Protein AF-A0A816GU06-F1 (afdb_monomer_lite)

Structure (mmCIF, N/CA/C/O backbone):
data_AF-A0A816GU06-F1
#
_entry.id   AF-A0A816GU06-F1
#
loop_
_atom_site.group_PDB
_atom_site.id
_atom_site.type_symbol
_atom_site.label_atom_id
_atom_site.label_alt_id
_atom_site.label_comp_id
_atom_site.label_asym_id
_atom_site.label_entity_id
_atom_site.label_seq_id
_atom_site.pdbx_PDB_ins_code
_atom_site.Cartn_x
_atom_site.Cartn_y
_atom_site.Cartn_z
_atom_site.occupancy
_atom_site.B_iso_or_equiv
_atom_site.auth_seq_id
_atom_site.auth_comp_id
_atom_site.auth_asym_id
_atom_site.auth_atom_id
_atom_site.pdbx_PDB_model_num
ATOM 1 N N . ARG A 1 1 ? -23.808 -7.761 5.262 1.00 77.00 1 ARG A N 1
ATOM 2 C CA . ARG A 1 1 ? -22.573 -6.938 5.218 1.00 77.00 1 ARG A CA 1
ATOM 3 C C . ARG A 1 1 ? -21.695 -7.558 4.146 1.00 77.00 1 ARG A C 1
ATOM 5 O O . ARG A 1 1 ? -21.495 -8.761 4.218 1.00 77.00 1 ARG A O 1
ATOM 12 N N . GLU A 1 2 ? -21.247 -6.780 3.167 1.00 93.69 2 GLU A N 1
ATOM 13 C CA . GLU A 1 2 ? -20.497 -7.280 2.006 1.00 93.69 2 GLU A CA 1
ATOM 14 C C . GLU A 1 2 ? -19.121 -6.622 1.933 1.00 93.69 2 GLU A C 1
ATOM 16 O O . GLU A 1 2 ? -18.976 -5.442 2.268 1.00 93.69 2 GLU A O 1
ATOM 21 N N . ASN A 1 3 ? -18.122 -7.381 1.485 1.00 94.69 3 ASN A N 1
ATOM 22 C CA . ASN A 1 3 ? -16.774 -6.864 1.266 1.00 94.69 3 ASN A CA 1
ATOM 23 C C . ASN A 1 3 ? -16.772 -5.866 0.104 1.00 94.69 3 ASN A C 1
ATOM 25 O O . ASN A 1 3 ? -17.493 -6.048 -0.873 1.00 94.69 3 ASN A O 1
ATOM 29 N N . GLN A 1 4 ? -15.950 -4.823 0.212 1.00 95.69 4 GLN A N 1
ATOM 30 C CA . GLN A 1 4 ? -15.866 -3.750 -0.778 1.00 95.69 4 GLN A CA 1
ATOM 31 C C . GLN A 1 4 ? -14.495 -3.745 -1.454 1.00 95.69 4 GLN A C 1
ATOM 33 O O . GLN A 1 4 ? -13.488 -4.103 -0.840 1.00 95.69 4 GLN A O 1
ATOM 38 N N . SER A 1 5 ? -14.450 -3.299 -2.708 1.00 95.31 5 SER A N 1
ATOM 39 C CA . SER A 1 5 ? -13.211 -3.149 -3.471 1.00 95.31 5 SER A CA 1
ATOM 40 C C . SER A 1 5 ? -13.121 -1.765 -4.096 1.00 95.31 5 SER A C 1
ATOM 42 O O . SER A 1 5 ? -14.100 -1.266 -4.647 1.00 95.31 5 SER A O 1
ATOM 44 N N . MET A 1 6 ? -11.927 -1.180 -4.075 1.00 95.88 6 MET A N 1
ATOM 45 C CA . MET A 1 6 ? -11.610 0.048 -4.794 1.00 95.88 6 MET A CA 1
ATOM 46 C C . MET A 1 6 ? -10.568 -0.266 -5.864 1.00 95.88 6 MET A C 1
ATOM 48 O O . MET A 1 6 ? -9.485 -0.756 -5.548 1.00 95.88 6 MET A O 1
ATOM 52 N N . LEU A 1 7 ? -10.893 0.025 -7.124 1.00 95.69 7 LEU A N 1
ATOM 53 C CA . LEU A 1 7 ? -9.978 -0.140 -8.248 1.00 95.69 7 LEU A CA 1
ATOM 54 C C . LEU A 1 7 ? -9.458 1.228 -8.695 1.00 95.69 7 LEU A C 1
ATOM 56 O O . LEU A 1 7 ? -10.237 2.103 -9.064 1.00 95.69 7 LEU A O 1
ATOM 60 N N . ILE A 1 8 ? -8.136 1.397 -8.689 1.00 94.19 8 ILE A N 1
ATOM 61 C CA . ILE A 1 8 ? -7.474 2.626 -9.133 1.00 94.19 8 ILE A CA 1
ATOM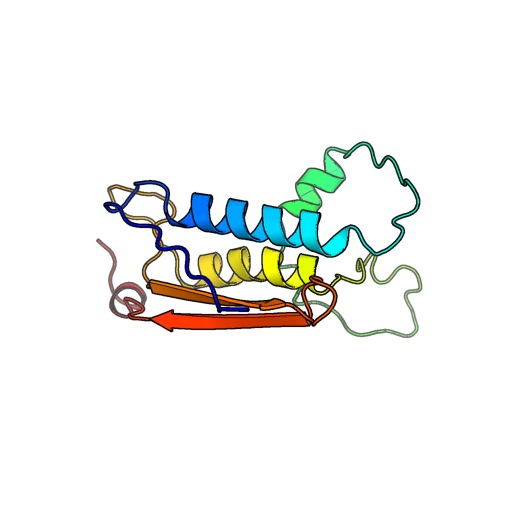 62 C C . ILE A 1 8 ? -6.806 2.349 -10.482 1.00 94.19 8 ILE A C 1
ATOM 64 O O . ILE A 1 8 ? -5.786 1.661 -10.558 1.00 94.19 8 ILE A O 1
ATOM 68 N N . THR A 1 9 ? -7.397 2.873 -11.555 1.00 93.94 9 THR A N 1
ATOM 69 C CA . THR A 1 9 ? -6.930 2.691 -12.937 1.00 93.94 9 THR A CA 1
ATOM 70 C C . THR A 1 9 ? -6.243 3.949 -13.472 1.00 93.94 9 THR A C 1
ATOM 72 O O . THR A 1 9 ? -6.213 4.994 -12.824 1.00 93.94 9 THR A O 1
ATOM 75 N N . GLY A 1 10 ? -5.627 3.832 -14.649 1.00 92.88 10 GLY A N 1
ATOM 76 C CA . GLY A 1 10 ? -4.985 4.942 -15.351 1.00 92.88 10 GLY A CA 1
ATOM 77 C C . GLY A 1 10 ? -3.644 4.552 -15.960 1.00 92.88 10 GLY A C 1
ATOM 78 O O . GLY A 1 10 ? -3.052 3.527 -15.607 1.00 92.88 10 GLY A O 1
ATOM 79 N N . GLU A 1 11 ? -3.135 5.391 -16.855 1.00 90.50 11 GLU A N 1
ATOM 80 C CA . GLU A 1 11 ? -1.838 5.188 -17.504 1.00 90.50 11 GLU A CA 1
ATOM 81 C C . GLU A 1 11 ? -0.655 5.339 -16.529 1.00 90.50 11 GLU A C 1
ATOM 83 O O . GLU A 1 11 ? -0.804 5.703 -15.352 1.00 90.50 11 GLU A O 1
ATOM 88 N N . SER A 1 12 ? 0.553 5.003 -16.989 1.00 86.25 12 SER A N 1
ATOM 89 C CA . SER A 1 12 ? 1.767 5.247 -16.204 1.00 86.25 12 SER A CA 1
ATOM 90 C C . SER A 1 12 ? 1.915 6.743 -15.917 1.00 86.25 12 SER A C 1
ATOM 92 O O . SER A 1 12 ? 1.836 7.555 -16.830 1.00 86.25 12 SER A O 1
ATOM 94 N N . GLY A 1 13 ? 2.112 7.101 -14.647 1.00 86.50 13 GLY A N 1
ATOM 95 C CA . GLY A 1 13 ? 2.189 8.499 -14.207 1.00 86.50 13 GLY A CA 1
ATOM 96 C C . GLY A 1 13 ? 0.859 9.124 -13.768 1.00 86.50 13 GLY A C 1
ATOM 97 O O . GLY A 1 13 ? 0.886 10.171 -13.139 1.00 86.50 13 GLY A O 1
ATOM 98 N N . ALA A 1 14 ? -0.291 8.463 -13.962 1.00 89.56 14 ALA A N 1
ATOM 99 C CA . ALA A 1 14 ? -1.612 8.999 -13.587 1.00 89.56 14 ALA A CA 1
ATOM 100 C C . ALA A 1 14 ? -1.881 9.131 -12.064 1.00 89.56 14 ALA A C 1
ATOM 102 O O . ALA A 1 14 ? -3.005 9.398 -11.657 1.00 89.56 14 ALA A O 1
ATOM 103 N N . GLY A 1 15 ? -0.884 8.903 -11.199 1.00 90.94 15 GLY A N 1
ATOM 104 C CA . GLY A 1 15 ? -1.026 9.079 -9.745 1.00 90.94 15 GLY A CA 1
ATOM 105 C C . GLY A 1 15 ? -1.644 7.903 -8.979 1.00 90.94 15 GLY A C 1
ATOM 106 O O . GLY A 1 15 ? -1.995 8.056 -7.812 1.00 90.94 15 GLY A O 1
ATOM 107 N N . LYS A 1 16 ? -1.743 6.712 -9.590 1.00 93.31 16 LYS A N 1
ATOM 108 C CA . LYS A 1 16 ? -2.354 5.522 -8.964 1.00 93.31 16 LYS A CA 1
ATOM 109 C C . LYS A 1 16 ? -1.787 5.215 -7.571 1.00 93.31 16 LYS A C 1
ATOM 111 O O . LYS A 1 16 ? -2.543 5.073 -6.618 1.00 93.31 16 LYS A O 1
ATOM 116 N N . THR A 1 17 ? -0.459 5.170 -7.451 1.00 90.38 17 THR A N 1
ATOM 117 C CA . THR A 1 17 ? 0.248 4.864 -6.196 1.00 90.38 17 THR A CA 1
ATOM 118 C C . THR A 1 17 ? -0.050 5.889 -5.099 1.00 90.38 17 THR A C 1
ATOM 120 O O . THR A 1 17 ? -0.314 5.511 -3.960 1.00 90.38 17 THR A O 1
ATOM 123 N N . GLU A 1 18 ? -0.076 7.179 -5.439 1.00 90.44 18 GLU A N 1
ATOM 124 C CA . GLU A 1 18 ? -0.358 8.255 -4.481 1.00 90.44 18 GLU A CA 1
ATOM 125 C C . GLU A 1 18 ? -1.808 8.229 -3.996 1.00 90.44 18 GLU A C 1
ATOM 127 O O . GLU A 1 18 ? -2.072 8.396 -2.804 1.00 90.44 18 GLU A O 1
ATOM 132 N N . ASN A 1 19 ? -2.755 7.934 -4.887 1.00 93.44 19 ASN A N 1
ATOM 133 C CA . ASN A 1 19 ? -4.150 7.758 -4.492 1.00 93.44 19 ASN A CA 1
ATOM 134 C C . ASN A 1 19 ? -4.310 6.566 -3.542 1.00 93.44 19 ASN A C 1
ATOM 136 O O . ASN A 1 19 ? -4.969 6.699 -2.512 1.00 93.44 19 ASN A O 1
ATOM 140 N N . THR A 1 20 ? -3.638 5.442 -3.812 1.00 93.50 20 THR A N 1
ATOM 141 C CA . THR A 1 20 ? -3.639 4.289 -2.902 1.00 93.50 20 THR A CA 1
ATOM 142 C C . THR A 1 20 ? -3.101 4.658 -1.515 1.00 93.50 20 THR A C 1
ATOM 144 O O . THR A 1 20 ? -3.711 4.292 -0.512 1.00 93.50 20 THR A O 1
ATOM 147 N N . LYS A 1 21 ? -2.003 5.426 -1.425 1.00 91.50 21 LYS A N 1
ATOM 148 C CA . LYS A 1 21 ? -1.456 5.895 -0.136 1.00 91.50 21 LYS A CA 1
ATOM 149 C C . LYS A 1 21 ? -2.473 6.715 0.650 1.00 91.50 21 LYS A C 1
ATOM 151 O O . LYS A 1 21 ? -2.681 6.447 1.831 1.00 91.50 21 LYS A O 1
ATOM 156 N N . LYS A 1 22 ? -3.125 7.680 -0.005 1.00 92.88 22 LYS A N 1
ATOM 157 C CA . LYS A 1 22 ? -4.130 8.548 0.628 1.00 92.88 22 LYS A CA 1
ATOM 158 C C . LYS A 1 22 ? -5.331 7.759 1.140 1.00 92.88 22 LYS A C 1
ATOM 160 O O . LYS A 1 22 ? -5.812 8.029 2.235 1.00 92.88 22 LYS A O 1
ATOM 165 N N . VAL A 1 23 ? -5.780 6.756 0.388 1.00 93.62 23 VAL A N 1
ATOM 166 C CA . VAL A 1 23 ? -6.880 5.872 0.800 1.00 93.62 23 VAL A CA 1
ATOM 167 C C . VAL A 1 23 ? -6.507 5.078 2.053 1.00 93.62 23 VAL A C 1
ATOM 169 O O . VAL A 1 23 ? -7.286 5.029 3.003 1.00 93.62 23 VAL A O 1
ATOM 172 N N . ILE A 1 24 ? -5.302 4.504 2.104 1.00 91.50 24 ILE A N 1
ATOM 173 C CA . ILE A 1 24 ? -4.831 3.774 3.292 1.00 91.50 24 ILE A CA 1
ATOM 174 C C . ILE A 1 24 ? -4.708 4.713 4.494 1.00 91.50 24 ILE A C 1
ATOM 176 O O . ILE A 1 24 ? -5.163 4.364 5.578 1.00 91.50 24 ILE A O 1
ATOM 180 N N . GLN A 1 25 ? -4.137 5.907 4.309 1.00 90.00 25 GLN A N 1
ATOM 181 C CA . GLN A 1 25 ? -4.031 6.916 5.367 1.00 90.00 25 GLN A CA 1
ATOM 182 C C . GLN A 1 25 ? -5.408 7.321 5.904 1.00 90.00 25 GLN A C 1
ATOM 184 O O . GLN A 1 25 ? -5.583 7.451 7.114 1.00 90.00 25 GLN A O 1
ATOM 189 N N . TYR A 1 26 ? -6.397 7.475 5.021 1.00 92.12 26 TYR A N 1
ATOM 190 C CA . TYR A 1 26 ? -7.770 7.772 5.412 1.00 92.12 26 TYR A CA 1
ATOM 191 C C . TYR A 1 26 ? -8.362 6.657 6.282 1.00 92.12 26 TYR A C 1
ATOM 193 O O . TYR A 1 26 ? -8.862 6.934 7.372 1.00 92.12 26 TYR A O 1
ATOM 201 N N . PHE A 1 27 ? -8.249 5.394 5.857 1.00 91.31 27 PHE A N 1
ATOM 202 C CA . PHE A 1 27 ? -8.736 4.265 6.654 1.00 91.31 27 PHE A CA 1
ATOM 203 C C . PHE A 1 27 ? -7.993 4.123 7.982 1.00 91.31 27 PHE A C 1
ATOM 205 O O . PHE A 1 27 ? -8.638 3.918 9.006 1.00 91.31 27 PHE A O 1
ATOM 212 N N . ALA A 1 28 ? -6.669 4.290 7.986 1.00 87.62 2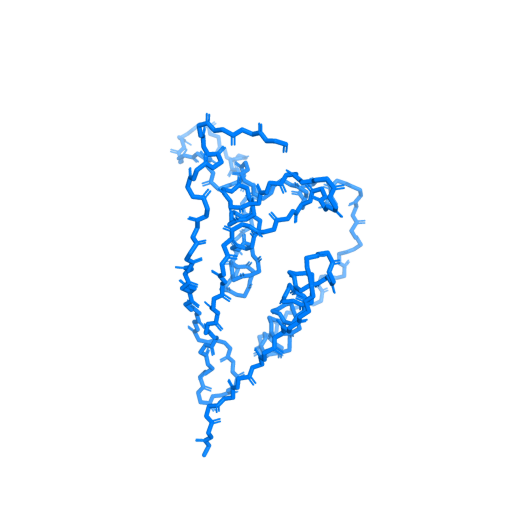8 ALA A N 1
ATOM 213 C CA . ALA A 1 28 ? -5.853 4.292 9.195 1.00 87.62 28 ALA A CA 1
ATOM 214 C C . ALA A 1 28 ? -6.337 5.343 10.205 1.00 87.62 28 ALA A C 1
ATOM 216 O O . ALA A 1 28 ? -6.448 5.051 11.390 1.00 87.62 28 ALA A O 1
ATOM 217 N N . LEU A 1 29 ? -6.675 6.552 9.749 1.00 86.06 29 LEU A N 1
ATOM 218 C CA . LEU A 1 29 ? -7.106 7.639 10.626 1.00 86.06 29 LEU A CA 1
ATOM 219 C C . LEU A 1 29 ? -8.542 7.447 11.134 1.00 86.06 29 LEU A C 1
ATOM 221 O O . LEU A 1 29 ? -8.793 7.565 12.333 1.00 86.06 29 LEU A O 1
ATOM 225 N N . VAL A 1 30 ? -9.477 7.122 10.239 1.00 87.31 30 VAL A N 1
ATOM 226 C CA . VAL A 1 30 ? -10.904 6.991 10.577 1.00 87.31 30 VAL A CA 1
ATOM 227 C C . VAL A 1 30 ? -11.169 5.744 11.416 1.00 87.31 30 VAL A C 1
ATOM 229 O O . VAL A 1 30 ? -11.909 5.805 12.395 1.00 87.31 30 VAL A O 1
ATOM 232 N N . ALA A 1 31 ? -10.539 4.617 11.086 1.00 84.19 31 ALA A N 1
ATOM 233 C CA . ALA A 1 31 ? -10.747 3.370 11.816 1.00 84.19 31 ALA A CA 1
ATOM 234 C C . ALA A 1 31 ? -9.970 3.310 13.146 1.00 84.19 31 ALA A C 1
ATOM 236 O O . ALA A 1 31 ? -10.339 2.530 14.026 1.00 84.19 31 ALA A O 1
ATOM 237 N N . ALA A 1 32 ? -8.947 4.157 13.335 1.00 73.75 32 ALA A N 1
ATOM 238 C CA . ALA A 1 32 ? -8.245 4.309 14.614 1.00 73.75 32 ALA A CA 1
ATOM 239 C C . ALA A 1 32 ? -9.010 5.168 15.641 1.00 73.75 32 ALA A C 1
ATOM 241 O O . ALA A 1 32 ? -8.713 5.098 16.836 1.00 73.75 32 ALA A O 1
ATOM 242 N N . ALA A 1 33 ? -10.012 5.952 15.221 1.00 59.28 33 ALA A N 1
ATOM 243 C CA . ALA A 1 33 ? -10.695 6.961 16.045 1.00 59.28 33 ALA A CA 1
ATOM 244 C C . ALA A 1 33 ? -11.471 6.417 17.268 1.00 59.28 33 ALA A C 1
ATOM 246 O O . ALA A 1 33 ? -11.993 7.186 18.068 1.00 59.28 33 ALA A O 1
ATOM 247 N N . GLY A 1 34 ? -11.533 5.095 17.460 1.00 54.56 34 GLY A N 1
ATOM 248 C CA . GLY A 1 34 ? -12.102 4.478 18.662 1.00 54.56 34 GLY A CA 1
ATOM 249 C C . GLY A 1 34 ? -11.088 4.154 19.767 1.00 54.56 34 GLY A C 1
ATOM 250 O O . GLY A 1 34 ? -11.461 3.484 20.731 1.00 54.56 34 GLY A O 1
ATOM 251 N N . ALA A 1 35 ? -9.812 4.513 19.621 1.00 51.81 35 ALA A N 1
ATOM 252 C CA . ALA A 1 35 ? -8.855 4.554 20.724 1.00 51.81 35 ALA A CA 1
ATOM 253 C C . ALA A 1 35 ? -8.741 6.015 21.169 1.00 51.81 35 ALA A C 1
ATOM 255 O O . ALA A 1 35 ? -8.408 6.869 20.351 1.00 51.81 35 ALA A O 1
ATOM 256 N N . LYS A 1 36 ? -9.038 6.318 22.439 1.00 39.47 36 LYS A N 1
ATOM 257 C CA . LYS A 1 36 ? -8.764 7.639 23.019 1.00 39.47 36 LYS A CA 1
ATOM 258 C C . LYS A 1 36 ? -7.276 7.949 22.813 1.00 39.47 36 LYS A C 1
ATOM 260 O O . LYS A 1 36 ? -6.441 7.441 23.554 1.00 39.47 36 LYS A O 1
ATOM 265 N N . LYS A 1 37 ? -6.933 8.738 21.795 1.00 45.06 37 LYS A N 1
ATOM 266 C CA . LYS A 1 37 ? -5.661 9.454 21.763 1.00 45.06 37 LYS A CA 1
ATOM 267 C C . LYS A 1 37 ? -5.875 10.653 22.668 1.00 45.06 37 LYS A C 1
ATOM 269 O O . LYS A 1 37 ? -6.645 11.539 22.319 1.00 45.06 37 LYS A O 1
ATOM 274 N N . GLU A 1 38 ? -5.263 10.635 23.847 1.00 36.41 38 GLU A N 1
ATOM 275 C CA . GLU A 1 38 ? -5.071 11.877 24.586 1.00 36.41 38 GLU A CA 1
ATOM 276 C C . GLU A 1 38 ? -4.384 12.881 23.656 1.00 36.41 38 GLU A C 1
ATOM 278 O O . GLU A 1 38 ? -3.433 12.542 22.941 1.00 36.41 38 GLU A O 1
ATOM 283 N N . ASP A 1 39 ? -4.936 14.091 23.623 1.00 41.38 39 ASP A N 1
ATOM 284 C CA . ASP A 1 39 ? -4.516 15.206 22.789 1.00 41.38 39 ASP A CA 1
ATOM 285 C C . ASP A 1 39 ? -3.080 15.642 23.113 1.00 41.38 39 ASP A C 1
ATOM 287 O O . ASP A 1 39 ? -2.834 16.624 23.809 1.00 41.38 39 ASP A O 1
ATOM 291 N N . ALA A 1 40 ? -2.091 14.958 22.544 1.00 39.03 40 ALA A N 1
ATOM 292 C CA . ALA A 1 40 ? -0.783 15.551 22.330 1.00 39.03 40 ALA A CA 1
ATOM 293 C C . ALA A 1 40 ? -0.847 16.337 21.018 1.00 39.03 40 ALA A C 1
ATOM 295 O O . ALA A 1 40 ? -0.571 15.814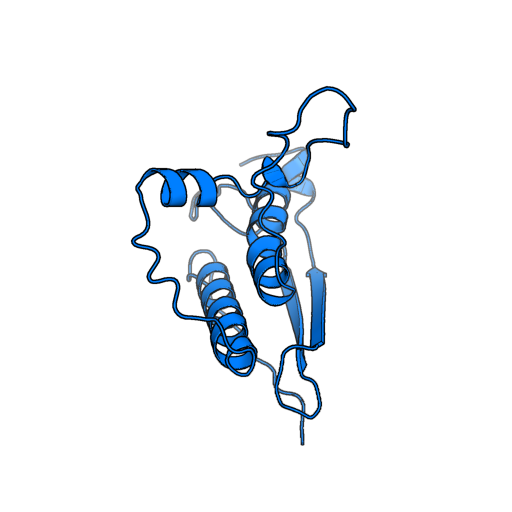 19.936 1.00 39.03 40 ALA A O 1
ATOM 296 N N . LYS A 1 41 ? -1.228 17.613 21.125 1.00 39.12 41 LYS A N 1
ATOM 297 C CA . LYS A 1 41 ? -1.063 18.639 20.089 1.00 39.12 41 LYS A CA 1
ATOM 298 C C . LYS A 1 41 ? 0.434 18.770 19.769 1.00 39.12 41 LYS A C 1
ATOM 300 O O . LYS A 1 41 ? 1.121 19.646 20.283 1.00 39.12 41 LYS A O 1
ATOM 305 N N . LYS A 1 42 ? 0.971 17.841 18.974 1.00 42.88 42 LYS A N 1
ATOM 306 C CA . LYS A 1 42 ? 2.374 17.826 18.562 1.00 42.88 42 LYS A CA 1
ATOM 307 C C . LYS A 1 42 ? 2.510 18.736 17.349 1.00 42.88 42 LYS A C 1
ATOM 309 O O . LYS A 1 42 ? 2.297 18.311 16.217 1.00 42.88 42 LYS A O 1
ATOM 314 N N . THR A 1 43 ? 2.820 20.006 17.599 1.00 35.50 43 THR A N 1
ATOM 315 C CA . THR A 1 43 ? 3.393 20.894 16.583 1.00 35.50 43 THR A CA 1
ATOM 316 C C . THR A 1 43 ? 4.586 20.161 15.974 1.00 35.50 43 THR A C 1
ATOM 318 O O . THR A 1 43 ? 5.570 19.921 16.670 1.00 35.50 43 THR A O 1
ATOM 321 N N . MET A 1 44 ? 4.462 19.720 14.719 1.00 43.81 44 MET A N 1
ATOM 322 C CA . MET A 1 44 ? 5.540 19.016 14.025 1.00 43.81 44 MET A CA 1
ATOM 323 C C . MET A 1 44 ? 6.737 19.955 13.910 1.00 43.81 44 MET A C 1
ATOM 325 O O . MET A 1 44 ? 6.654 20.991 13.249 1.00 43.81 44 MET A O 1
ATOM 329 N N . THR A 1 45 ? 7.841 19.606 14.562 1.00 60.12 45 THR A N 1
ATOM 330 C CA . THR A 1 45 ? 9.115 20.295 14.361 1.00 60.12 45 THR A CA 1
ATOM 331 C C . THR A 1 45 ? 9.718 19.856 13.022 1.00 60.12 45 THR A C 1
ATOM 333 O O . THR A 1 45 ? 9.401 18.781 12.507 1.00 60.12 45 THR A O 1
ATOM 336 N N . LEU A 1 46 ? 10.600 20.673 12.437 1.00 54.31 46 LEU A N 1
ATOM 337 C CA . LEU A 1 46 ? 11.345 20.304 11.220 1.00 54.31 46 LEU A CA 1
ATOM 338 C C . LEU A 1 46 ? 12.102 18.977 11.406 1.00 54.31 46 LEU A C 1
ATOM 340 O O . LEU A 1 46 ? 12.223 18.186 10.478 1.00 54.31 46 LEU A O 1
ATOM 344 N N . GLU A 1 47 ? 12.537 18.695 12.632 1.00 54.25 47 GLU A N 1
ATOM 345 C CA . GLU A 1 47 ? 13.166 17.435 13.024 1.00 54.25 47 GLU A CA 1
ATOM 346 C C . GLU A 1 47 ? 12.196 16.250 12.926 1.00 54.25 47 GLU A C 1
ATOM 348 O O . GLU A 1 47 ? 12.569 15.215 12.387 1.00 54.25 47 GLU A O 1
ATOM 353 N N . ASP A 1 48 ? 10.938 16.395 13.356 1.00 54.38 48 ASP A N 1
ATOM 354 C CA . ASP A 1 48 ? 9.920 15.348 13.197 1.00 54.38 48 ASP A CA 1
ATOM 355 C C . ASP A 1 48 ? 9.584 15.090 11.714 1.00 54.38 48 ASP A C 1
ATOM 357 O O . ASP A 1 48 ? 9.326 13.948 11.333 1.00 54.38 48 ASP A O 1
ATOM 361 N N . GLN A 1 49 ? 9.621 16.125 10.862 1.00 51.59 49 GLN A N 1
ATOM 362 C CA . GLN A 1 49 ? 9.481 15.976 9.405 1.00 51.59 49 GLN A CA 1
ATOM 363 C C . GLN A 1 49 ? 10.681 15.242 8.788 1.00 51.59 49 GLN A C 1
ATOM 365 O O . GLN A 1 49 ? 10.490 14.353 7.959 1.00 51.59 49 GLN A O 1
ATOM 370 N N . ILE A 1 50 ? 11.903 15.548 9.230 1.00 53.28 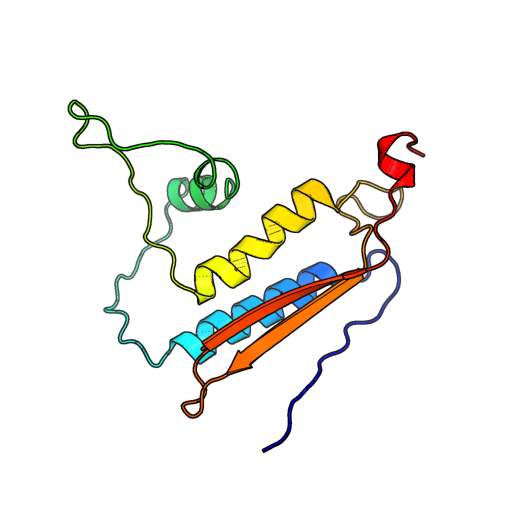50 ILE A N 1
ATOM 371 C CA . ILE A 1 50 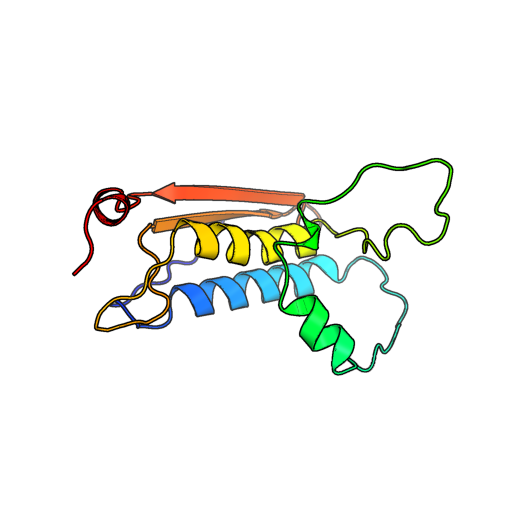? 13.135 14.890 8.766 1.00 53.28 50 ILE A CA 1
ATOM 372 C C . ILE A 1 50 ? 13.197 13.430 9.242 1.00 53.28 50 ILE A C 1
ATOM 374 O O . ILE A 1 50 ? 13.550 12.547 8.464 1.00 53.28 50 ILE A O 1
ATOM 378 N N . VAL A 1 51 ? 12.788 13.144 10.481 1.00 52.19 51 VAL A N 1
ATOM 379 C CA . VAL A 1 51 ? 12.708 11.777 11.024 1.00 52.19 51 VAL A CA 1
ATOM 380 C C . VAL A 1 51 ? 11.619 10.967 10.310 1.00 52.19 51 VAL A C 1
ATOM 382 O O . VAL A 1 51 ? 11.850 9.815 9.955 1.00 52.19 51 VAL A O 1
ATOM 385 N N . SER A 1 52 ? 10.474 11.577 9.973 1.00 52.22 52 SER A N 1
ATOM 386 C CA . SER A 1 52 ? 9.439 10.916 9.160 1.00 52.22 52 SER A CA 1
ATOM 387 C C . SER A 1 52 ? 9.882 10.581 7.728 1.00 52.22 52 SER A C 1
ATOM 389 O O . SER A 1 52 ? 9.283 9.717 7.089 1.00 52.22 52 SER A O 1
ATOM 391 N N . ALA A 1 53 ? 10.934 11.240 7.226 1.00 46.19 53 ALA A N 1
ATOM 392 C CA . ALA A 1 53 ? 11.472 11.019 5.888 1.00 46.19 53 ALA A CA 1
ATOM 393 C C . ALA A 1 53 ? 12.411 9.800 5.791 1.00 46.19 53 ALA A C 1
ATOM 395 O O . ALA A 1 53 ? 12.790 9.435 4.681 1.00 46.19 53 ALA A O 1
ATOM 396 N N . ASN A 1 54 ? 12.758 9.141 6.908 1.00 54.06 54 ASN A N 1
ATOM 397 C CA . ASN A 1 54 ? 13.620 7.951 6.916 1.00 54.06 54 ASN A CA 1
ATOM 398 C C . ASN A 1 54 ? 12.941 6.715 7.545 1.00 54.06 54 ASN A C 1
ATOM 400 O O . ASN A 1 54 ? 13.360 6.234 8.596 1.00 54.06 54 ASN A O 1
ATOM 404 N N . PRO A 1 55 ? 11.934 6.124 6.875 1.00 56.44 55 PRO A N 1
ATOM 405 C CA . PRO A 1 55 ? 11.240 4.938 7.382 1.00 56.44 55 PRO A CA 1
ATOM 406 C C . PRO A 1 55 ? 12.111 3.666 7.421 1.00 56.44 55 PRO A C 1
ATOM 408 O O . PRO A 1 55 ? 11.817 2.742 8.172 1.00 56.44 55 PRO A O 1
ATOM 411 N N . VAL A 1 56 ? 13.188 3.592 6.626 1.00 48.66 56 VAL A N 1
ATOM 412 C CA . VAL A 1 56 ? 13.992 2.360 6.465 1.00 48.66 56 VAL A CA 1
ATOM 413 C C . VAL A 1 56 ? 15.056 2.201 7.556 1.00 48.66 56 VAL A C 1
ATOM 415 O O . VAL A 1 56 ? 15.332 1.082 7.986 1.00 48.66 56 VAL A O 1
ATOM 418 N N . LEU A 1 57 ? 15.641 3.306 8.032 1.00 46.22 57 LEU A N 1
ATOM 419 C CA . LEU A 1 57 ? 16.749 3.265 8.995 1.00 46.22 57 LEU A CA 1
ATOM 420 C C . LEU A 1 57 ? 16.283 2.836 10.397 1.00 46.22 57 LEU A C 1
ATOM 422 O O . LEU A 1 57 ? 17.025 2.165 11.109 1.00 46.22 57 LEU A O 1
ATOM 426 N N . GLU A 1 58 ? 15.038 3.157 10.762 1.00 50.25 58 GLU A N 1
ATOM 427 C CA . GLU A 1 58 ? 14.418 2.698 12.011 1.00 50.25 58 GLU A CA 1
ATOM 428 C C . GLU A 1 58 ? 13.972 1.228 11.949 1.00 50.25 58 GLU A C 1
ATOM 430 O O . GLU A 1 58 ? 13.823 0.606 12.988 1.00 50.25 58 GLU A O 1
ATOM 435 N N . ALA A 1 59 ? 13.811 0.615 10.771 1.00 44.88 59 ALA A N 1
ATOM 436 C CA . ALA A 1 59 ? 13.424 -0.798 10.670 1.00 44.88 59 ALA A CA 1
ATOM 437 C C . ALA A 1 59 ? 14.595 -1.782 10.897 1.00 44.88 59 ALA A C 1
ATOM 439 O O . ALA A 1 59 ? 14.352 -2.963 11.146 1.00 44.88 59 ALA A O 1
ATOM 440 N N . TYR A 1 60 ? 15.853 -1.317 10.818 1.00 45.34 60 TYR A N 1
ATOM 441 C CA . TYR A 1 60 ? 17.044 -2.182 10.725 1.00 45.34 60 TYR A CA 1
ATOM 442 C C . TYR A 1 60 ? 18.116 -2.025 11.832 1.00 45.34 60 TYR A C 1
ATOM 444 O O . TYR A 1 60 ? 19.171 -2.648 11.725 1.00 45.34 60 TYR A O 1
ATOM 452 N N . GLY A 1 61 ? 17.890 -1.295 12.936 1.00 45.44 61 GLY A N 1
ATOM 453 C CA . GLY A 1 61 ? 18.839 -1.300 14.073 1.00 45.44 61 GLY A CA 1
ATOM 454 C C . GLY A 1 61 ? 18.241 -0.801 15.397 1.00 45.44 61 GLY A C 1
ATOM 455 O O . GLY A 1 61 ? 17.472 0.146 15.396 1.00 45.44 61 GLY A O 1
ATOM 456 N N . ASN A 1 62 ? 18.544 -1.336 16.586 1.00 48.06 62 ASN A N 1
ATOM 457 C CA . ASN A 1 62 ? 19.467 -2.397 16.999 1.00 48.06 62 ASN A CA 1
ATOM 458 C C . ASN A 1 62 ? 19.069 -2.927 18.395 1.00 48.06 62 ASN A C 1
ATOM 460 O O . ASN A 1 62 ? 18.415 -2.238 19.178 1.00 48.06 62 ASN A O 1
ATOM 464 N N . ALA A 1 63 ? 19.512 -4.146 18.703 1.00 42.34 63 ALA A N 1
ATOM 465 C CA . ALA A 1 63 ? 19.265 -4.879 19.943 1.00 42.34 63 ALA A CA 1
ATOM 466 C C . ALA A 1 63 ? 19.651 -4.127 21.239 1.00 42.34 63 ALA A C 1
ATOM 468 O O . ALA A 1 63 ? 20.618 -3.367 21.296 1.00 42.34 63 ALA A O 1
ATOM 469 N N . LYS A 1 64 ? 18.898 -4.418 22.309 1.00 41.16 64 LYS A N 1
ATOM 470 C CA . LYS A 1 64 ? 19.104 -3.952 23.691 1.00 41.16 64 LYS A CA 1
ATOM 471 C C . LYS A 1 64 ? 20.549 -4.238 24.143 1.00 41.16 64 LYS A C 1
ATOM 473 O O . LYS A 1 64 ? 20.974 -5.389 24.125 1.00 41.16 64 LYS A O 1
ATOM 478 N N . THR A 1 65 ? 21.288 -3.224 24.598 1.00 50.31 65 THR A N 1
ATOM 479 C CA . THR A 1 65 ? 22.601 -3.402 25.251 1.00 50.31 65 THR A CA 1
ATOM 480 C C . THR A 1 65 ? 22.556 -2.834 26.666 1.00 50.31 65 THR A C 1
ATOM 482 O O . THR A 1 65 ? 21.883 -1.843 26.934 1.00 50.31 65 THR A O 1
ATOM 485 N N . THR A 1 66 ? 23.278 -3.459 27.591 1.00 49.66 66 THR A N 1
ATOM 486 C CA . THR A 1 66 ? 23.269 -3.153 29.034 1.00 49.66 66 THR A CA 1
ATOM 487 C C . THR A 1 66 ? 23.887 -1.799 29.412 1.00 49.66 66 THR A C 1
ATOM 489 O O . THR A 1 66 ? 23.944 -1.472 30.592 1.00 49.66 66 THR A O 1
ATOM 492 N N . ARG A 1 67 ? 24.368 -1.011 28.439 1.00 55.88 67 ARG A N 1
ATOM 493 C CA . ARG A 1 67 ? 25.154 0.218 28.663 1.00 55.88 67 ARG A CA 1
ATOM 494 C C . ARG A 1 67 ? 24.514 1.509 28.144 1.00 55.88 67 ARG A C 1
ATOM 496 O O . ARG A 1 67 ? 25.114 2.564 28.311 1.00 55.88 67 ARG A O 1
ATOM 503 N N . ASN A 1 68 ? 23.338 1.461 27.515 1.00 52.25 68 ASN A N 1
ATOM 504 C CA . ASN A 1 68 ? 22.702 2.660 26.961 1.00 52.25 68 ASN A CA 1
ATOM 505 C C . ASN A 1 68 ? 21.212 2.743 27.316 1.00 52.25 68 ASN A C 1
ATOM 507 O O . ASN A 1 68 ? 20.377 2.083 26.699 1.00 52.25 68 ASN A O 1
ATOM 511 N N . ASN A 1 69 ? 20.884 3.626 28.258 1.00 50.94 69 ASN A N 1
ATOM 512 C CA . ASN A 1 69 ? 19.511 3.898 28.700 1.00 50.94 69 ASN A CA 1
ATOM 513 C C . ASN A 1 69 ? 18.802 4.945 27.819 1.00 50.94 69 ASN A C 1
ATOM 515 O O . ASN A 1 69 ? 17.624 5.211 28.021 1.00 50.94 69 ASN A O 1
ATOM 519 N N . ASN A 1 70 ? 19.508 5.529 26.843 1.00 50.34 70 ASN A N 1
ATOM 520 C CA . ASN A 1 70 ? 18.955 6.396 25.799 1.00 50.34 70 ASN A CA 1
ATOM 521 C C . ASN A 1 70 ? 18.858 5.653 24.451 1.00 50.34 70 ASN A C 1
ATOM 523 O O . ASN A 1 70 ? 18.916 6.247 23.374 1.00 50.34 70 ASN A O 1
ATOM 527 N N . SER A 1 71 ? 18.771 4.320 24.496 1.00 42.44 71 SER A N 1
ATOM 528 C CA . SER A 1 71 ? 18.562 3.514 23.303 1.00 42.44 71 SER A CA 1
ATOM 529 C C . SER A 1 71 ? 17.088 3.567 22.907 1.00 42.44 71 SER A C 1
ATOM 531 O O . SER A 1 71 ? 16.206 3.026 23.567 1.00 42.44 71 SER A O 1
ATOM 533 N N . SER A 1 72 ? 16.864 4.224 21.773 1.00 46.56 72 SER A N 1
ATOM 534 C CA . SER A 1 72 ? 15.644 4.247 20.979 1.00 46.56 72 SER A CA 1
ATOM 535 C C . SER A 1 72 ? 14.476 5.076 21.528 1.00 46.56 72 SER A C 1
ATOM 537 O O . SER A 1 72 ? 13.608 4.609 22.259 1.00 46.56 72 SER A O 1
ATOM 539 N N . ARG A 1 73 ? 14.330 6.281 20.967 1.00 45.88 73 ARG A N 1
ATOM 540 C CA . ARG A 1 73 ? 13.015 6.878 20.677 1.00 45.88 73 ARG A CA 1
ATOM 541 C C . ARG A 1 73 ? 12.262 6.033 19.627 1.00 45.88 73 ARG A C 1
ATOM 543 O O . ARG A 1 73 ? 11.703 6.585 18.687 1.00 45.88 73 ARG A O 1
ATOM 550 N N . PHE A 1 74 ? 12.279 4.702 19.751 1.00 51.53 74 PHE A N 1
ATOM 551 C CA . PHE A 1 74 ? 11.478 3.813 18.924 1.00 51.53 74 PHE A CA 1
ATOM 552 C C . PHE A 1 74 ? 10.033 4.064 19.323 1.00 51.53 74 PHE A C 1
ATOM 554 O O . PHE A 1 74 ? 9.568 3.646 20.384 1.00 51.53 74 PHE A O 1
ATOM 561 N N . LYS A 1 75 ? 9.325 4.823 18.494 1.00 55.66 75 LYS A N 1
ATOM 562 C CA . LYS A 1 75 ? 7.885 4.969 18.626 1.00 55.66 75 LYS A CA 1
ATOM 563 C C . LYS A 1 75 ? 7.291 3.571 18.450 1.00 55.66 75 LYS A C 1
ATOM 565 O O . LYS A 1 75 ? 7.411 2.996 17.372 1.00 55.66 75 LYS A O 1
ATOM 570 N N . THR A 1 76 ? 6.663 3.015 19.485 1.00 58.84 76 THR A N 1
ATOM 571 C CA . THR A 1 76 ? 5.839 1.807 19.343 1.00 58.84 76 THR A CA 1
ATOM 572 C C . THR A 1 76 ? 4.801 2.078 18.252 1.00 58.84 76 THR A C 1
ATOM 574 O O . THR A 1 76 ? 3.884 2.873 18.461 1.00 58.84 76 THR A O 1
ATOM 577 N N . MET A 1 77 ? 4.984 1.502 17.060 1.00 67.12 77 MET A N 1
ATOM 578 C CA . MET A 1 77 ? 4.071 1.722 15.938 1.00 67.12 77 MET A CA 1
ATOM 579 C C . MET A 1 77 ? 2.777 0.952 16.167 1.00 67.12 77 MET A C 1
ATOM 581 O O . MET A 1 77 ? 2.806 -0.238 16.492 1.00 67.12 77 MET A O 1
ATOM 585 N N . THR A 1 78 ? 1.645 1.620 15.954 1.00 84.06 78 THR A N 1
ATOM 586 C CA . THR A 1 78 ? 0.341 0.953 15.919 1.00 84.06 78 THR A CA 1
ATOM 587 C C . THR A 1 78 ? 0.198 0.135 14.634 1.00 84.06 78 THR A C 1
ATOM 589 O O . THR A 1 78 ? 0.954 0.325 13.680 1.00 84.06 78 THR A O 1
ATOM 592 N N . LEU A 1 79 ? -0.776 -0.777 14.588 1.00 84.56 79 LEU A N 1
ATOM 593 C CA . LEU A 1 79 ? -1.058 -1.571 13.388 1.00 84.56 79 LEU A CA 1
ATOM 594 C C . LEU A 1 79 ? -1.332 -0.670 12.174 1.00 84.56 79 LEU A C 1
ATOM 596 O O . LEU A 1 79 ? -0.853 -0.929 11.075 1.00 84.56 79 LEU A O 1
ATOM 600 N N . GLU A 1 80 ? -2.064 0.420 12.376 1.00 86.31 80 GLU A N 1
ATOM 601 C CA . GLU A 1 80 ? -2.389 1.390 11.334 1.00 86.31 80 GLU A CA 1
ATOM 602 C C . GLU A 1 80 ? -1.140 2.120 10.827 1.00 86.31 80 GLU A C 1
ATOM 604 O O . GLU A 1 80 ? -0.961 2.252 9.614 1.00 86.31 80 GLU A O 1
ATOM 609 N N . ASP A 1 81 ? -0.247 2.525 11.740 1.00 83.50 81 ASP A N 1
ATOM 610 C CA . ASP A 1 81 ? 1.053 3.102 11.387 1.00 83.50 81 ASP A CA 1
ATOM 611 C C . ASP A 1 81 ? 1.869 2.093 10.550 1.00 83.50 81 ASP A C 1
ATOM 613 O O . ASP A 1 81 ? 2.386 2.451 9.493 1.00 83.50 81 ASP A O 1
ATOM 617 N N . GLN A 1 82 ? 1.921 0.816 10.947 1.00 84.19 82 GLN A N 1
ATOM 618 C CA . GLN A 1 82 ? 2.640 -0.233 10.205 1.00 84.19 82 GLN A CA 1
ATOM 619 C C . GLN A 1 82 ? 2.075 -0.451 8.792 1.00 84.19 82 GLN A C 1
ATOM 621 O O . GLN A 1 82 ? 2.836 -0.578 7.830 1.00 84.19 82 GLN A O 1
ATOM 626 N N . ILE A 1 83 ? 0.747 -0.444 8.635 1.00 87.44 83 ILE A N 1
ATOM 627 C CA . ILE A 1 83 ? 0.098 -0.593 7.324 1.00 87.44 83 ILE A CA 1
ATOM 628 C C . ILE A 1 83 ? 0.489 0.568 6.401 1.00 87.44 83 ILE A C 1
ATOM 630 O O . ILE A 1 83 ? 0.835 0.337 5.239 1.00 87.44 83 ILE A O 1
ATOM 634 N N . VAL A 1 84 ? 0.497 1.807 6.905 1.00 87.56 84 VAL A N 1
ATOM 635 C CA . VAL A 1 84 ? 0.925 2.985 6.131 1.00 87.56 84 VAL A CA 1
ATOM 636 C C . VAL A 1 84 ? 2.413 2.898 5.768 1.00 87.56 84 VAL A C 1
ATOM 638 O O . VAL A 1 84 ? 2.775 3.155 4.616 1.00 87.56 84 VAL A O 1
ATOM 641 N N . GLN A 1 85 ? 3.263 2.479 6.711 1.00 83.94 85 GLN A N 1
ATOM 642 C CA . GLN A 1 85 ? 4.717 2.372 6.524 1.00 83.94 85 GLN A CA 1
ATOM 643 C C . GLN A 1 85 ? 5.155 1.210 5.617 1.00 83.94 85 GLN A C 1
ATOM 645 O O . GLN A 1 85 ? 6.280 1.204 5.117 1.00 83.94 85 GLN A O 1
ATOM 650 N N . SER A 1 86 ? 4.266 0.262 5.308 1.00 85.50 86 SER A N 1
ATOM 651 C CA . SER A 1 86 ? 4.549 -0.802 4.332 1.00 85.50 86 SER A CA 1
ATOM 652 C C . SER A 1 86 ? 4.797 -0.277 2.908 1.00 85.50 86 SER A C 1
ATOM 654 O O . SER A 1 86 ? 5.494 -0.915 2.116 1.00 85.50 86 SER A O 1
ATOM 656 N N . ASN A 1 87 ? 4.231 0.885 2.558 1.00 87.19 87 ASN A N 1
ATOM 657 C CA . ASN A 1 87 ? 4.356 1.469 1.222 1.00 87.19 87 ASN A CA 1
ATOM 658 C C . ASN A 1 87 ? 5.802 1.886 0.902 1.00 87.19 87 ASN A C 1
ATOM 660 O O . ASN A 1 87 ? 6.324 1.359 -0.079 1.00 87.19 87 ASN A O 1
ATOM 664 N N . PRO A 1 88 ? 6.480 2.724 1.717 1.00 88.06 88 PRO A N 1
ATOM 665 C CA . PRO A 1 88 ? 7.886 3.068 1.504 1.00 88.06 88 PRO A CA 1
ATOM 666 C C . PRO A 1 88 ? 8.807 1.871 1.258 1.00 88.06 88 PRO A C 1
ATOM 668 O O . PRO A 1 88 ? 9.650 1.923 0.367 1.00 88.06 88 PRO A O 1
ATOM 671 N N . VAL A 1 89 ? 8.623 0.773 2.000 1.00 84.94 89 VAL A N 1
ATOM 672 C CA . VAL A 1 89 ? 9.426 -0.447 1.828 1.00 84.94 89 VAL A CA 1
ATOM 673 C C . VAL A 1 89 ? 9.219 -1.038 0.434 1.00 84.94 89 VAL A C 1
ATOM 675 O O . VAL A 1 89 ? 10.178 -1.314 -0.281 1.00 84.94 89 VAL A O 1
ATOM 678 N N . LEU A 1 90 ? 7.966 -1.193 0.007 1.00 86.31 90 LEU A N 1
ATOM 679 C CA . LEU A 1 90 ? 7.653 -1.744 -1.312 1.00 86.31 90 LEU A CA 1
ATOM 680 C C . LEU A 1 90 ? 8.081 -0.819 -2.455 1.00 86.31 90 LEU A C 1
ATOM 682 O O . LEU A 1 90 ? 8.444 -1.297 -3.526 1.00 86.31 90 LEU A O 1
ATOM 686 N N . GLU A 1 91 ? 8.076 0.493 -2.232 1.00 87.44 91 GLU A N 1
ATOM 687 C CA . GLU A 1 91 ? 8.600 1.455 -3.198 1.00 87.44 91 GLU A CA 1
ATOM 688 C C . GLU A 1 91 ? 10.117 1.352 -3.329 1.00 87.44 91 GLU A C 1
ATOM 690 O O . GLU A 1 91 ? 10.616 1.333 -4.449 1.00 87.44 91 GLU A O 1
ATOM 695 N N . ALA A 1 92 ? 10.843 1.202 -2.219 1.00 84.06 92 ALA A N 1
ATOM 696 C CA . ALA A 1 92 ? 12.298 1.066 -2.239 1.00 84.06 92 ALA A CA 1
ATOM 697 C C . ALA A 1 92 ? 12.769 -0.147 -3.062 1.00 84.06 92 ALA A C 1
ATOM 699 O O . ALA A 1 92 ? 13.792 -0.069 -3.738 1.00 84.06 92 ALA A O 1
ATOM 700 N N . PHE A 1 93 ? 12.016 -1.252 -3.039 1.00 86.31 93 PHE A N 1
ATOM 701 C CA . PHE A 1 93 ? 12.365 -2.476 -3.773 1.00 86.31 93 PHE A CA 1
ATOM 702 C C . PHE A 1 93 ? 11.701 -2.611 -5.147 1.00 86.31 93 PHE A C 1
ATOM 704 O O . PHE A 1 93 ? 12.190 -3.362 -5.990 1.00 86.31 93 PHE A O 1
ATOM 711 N N . GLY A 1 94 ? 10.567 -1.947 -5.374 1.00 86.94 94 GLY A N 1
ATOM 712 C CA . GLY A 1 94 ? 9.720 -2.193 -6.542 1.00 86.94 94 GLY A CA 1
ATOM 713 C C . GLY A 1 94 ? 9.446 -0.974 -7.418 1.00 86.94 94 GLY A C 1
ATOM 714 O O . GLY A 1 94 ? 8.850 -1.128 -8.491 1.00 86.94 94 GLY A O 1
ATOM 715 N N . ASN A 1 95 ? 9.855 0.227 -7.005 1.00 89.94 95 ASN A N 1
ATOM 716 C CA . ASN A 1 95 ? 9.764 1.409 -7.851 1.00 89.94 95 ASN A CA 1
ATOM 717 C C . ASN A 1 95 ? 11.090 1.683 -8.561 1.00 89.94 95 ASN A C 1
ATOM 719 O O . ASN A 1 95 ? 12.173 1.429 -8.045 1.00 89.94 95 ASN A O 1
ATOM 723 N N . ALA A 1 96 ? 10.989 2.243 -9.762 1.00 87.25 96 ALA A N 1
ATOM 724 C CA . ALA A 1 96 ? 12.137 2.671 -10.541 1.00 87.25 96 ALA A CA 1
ATOM 725 C C . ALA A 1 96 ? 11.832 3.972 -11.285 1.00 87.25 96 ALA A C 1
ATOM 727 O O . ALA A 1 96 ? 10.685 4.248 -11.661 1.00 87.25 96 ALA A O 1
ATOM 728 N N . LYS A 1 97 ? 12.883 4.749 -11.557 1.00 88.31 97 LYS A N 1
ATOM 729 C CA . LYS A 1 97 ? 12.804 5.859 -12.504 1.00 88.31 97 LYS A CA 1
ATOM 730 C C . LYS A 1 97 ? 12.591 5.313 -13.916 1.00 88.31 97 LYS A C 1
ATOM 732 O O . LYS A 1 97 ? 13.214 4.342 -14.334 1.00 88.31 97 LYS A O 1
ATOM 737 N N . THR A 1 98 ? 11.699 5.963 -14.647 1.00 85.19 98 THR A N 1
ATOM 738 C CA . THR A 1 98 ? 11.423 5.741 -16.070 1.00 85.19 98 THR A CA 1
ATOM 739 C C . THR A 1 98 ? 11.434 7.091 -16.780 1.00 85.19 98 THR A C 1
ATOM 741 O O . THR A 1 98 ? 11.372 8.130 -16.123 1.00 85.19 98 THR A O 1
ATOM 744 N N . SER A 1 99 ? 11.422 7.107 -18.112 1.00 85.06 99 SER A N 1
ATOM 745 C CA . SER A 1 99 ? 11.390 8.360 -18.882 1.00 85.06 99 SER A CA 1
ATOM 746 C C . SER A 1 99 ? 10.154 9.231 -18.598 1.00 85.06 99 SER A C 1
ATOM 748 O O . SER A 1 99 ? 10.203 10.435 -18.816 1.00 85.06 99 SER A O 1
ATOM 750 N N . ARG A 1 100 ? 9.043 8.643 -18.123 1.00 81.12 100 ARG A N 1
ATOM 751 C CA . ARG A 1 100 ? 7.766 9.350 -17.880 1.00 81.12 100 ARG A CA 1
ATOM 752 C C . ARG A 1 100 ? 7.442 9.584 -16.402 1.00 81.12 100 ARG A C 1
ATOM 754 O O . ARG A 1 100 ? 6.571 10.387 -16.094 1.00 81.12 100 ARG A O 1
ATOM 761 N N . ASN A 1 101 ? 8.083 8.857 -15.488 1.00 84.06 101 ASN A N 1
ATOM 762 C CA . ASN A 1 101 ? 7.806 8.929 -14.054 1.00 84.06 101 ASN A CA 1
ATOM 763 C C . ASN A 1 101 ? 9.060 8.555 -13.252 1.00 84.06 101 ASN A C 1
ATOM 765 O O . ASN A 1 101 ? 9.609 7.464 -13.432 1.00 84.06 101 ASN A O 1
ATOM 769 N N . ASN A 1 102 ? 9.475 9.442 -12.344 1.00 88.00 102 ASN A N 1
ATOM 770 C CA . ASN A 1 102 ? 10.663 9.276 -11.506 1.00 88.00 102 ASN A CA 1
ATOM 771 C C . ASN A 1 102 ? 10.503 8.227 -10.395 1.00 88.00 102 ASN A C 1
ATOM 773 O O . ASN A 1 102 ? 11.506 7.715 -9.915 1.00 88.00 102 ASN A O 1
ATOM 777 N N . ASN A 1 103 ? 9.268 7.889 -10.018 1.00 86.31 103 ASN A N 1
ATOM 778 C CA . ASN A 1 103 ? 8.953 6.894 -8.993 1.00 86.31 103 ASN A CA 1
ATOM 779 C C . ASN A 1 103 ? 7.873 5.932 -9.520 1.00 86.31 103 ASN A C 1
ATOM 781 O O . ASN A 1 103 ? 6.765 5.839 -8.989 1.00 86.31 103 ASN A O 1
ATOM 785 N N . SER A 1 104 ? 8.149 5.280 -10.653 1.00 87.81 104 SER A N 1
ATOM 786 C CA . SER A 1 104 ? 7.194 4.369 -11.283 1.00 87.81 104 SER A CA 1
ATOM 787 C C . SER A 1 104 ? 7.183 3.032 -10.559 1.00 87.81 104 SER A C 1
ATOM 789 O O . SER A 1 104 ? 8.170 2.304 -10.613 1.00 87.81 104 SER A O 1
ATOM 791 N N . SER A 1 105 ? 6.042 2.643 -9.991 1.00 90.38 105 SER A N 1
ATOM 792 C CA . SER A 1 105 ? 5.842 1.266 -9.530 1.00 90.38 105 SER A CA 1
ATOM 793 C C . SER A 1 105 ? 5.938 0.294 -10.705 1.00 90.38 105 SER A C 1
ATOM 795 O O . SER A 1 105 ? 5.299 0.493 -11.744 1.00 90.38 105 SER A O 1
ATOM 797 N N . ARG A 1 106 ? 6.782 -0.731 -10.560 1.00 92.88 106 ARG A N 1
ATOM 798 C CA . ARG A 1 106 ? 7.048 -1.765 -11.577 1.00 92.88 106 ARG A CA 1
ATOM 799 C C . ARG A 1 106 ? 6.450 -3.120 -11.202 1.00 92.88 106 ARG A C 1
ATOM 801 O O . ARG A 1 106 ? 6.910 -4.160 -11.660 1.00 92.88 106 ARG A O 1
ATOM 808 N N . PHE A 1 107 ? 5.426 -3.082 -10.359 1.00 92.31 107 PHE A N 1
ATOM 809 C CA . PHE A 1 107 ? 4.634 -4.214 -9.905 1.00 92.31 107 PHE A CA 1
ATOM 810 C C . PHE A 1 107 ? 3.181 -3.764 -9.707 1.00 92.31 107 PHE A C 1
ATOM 812 O O . PHE A 1 107 ? 2.911 -2.594 -9.422 1.00 92.31 107 PHE A O 1
ATOM 819 N N . GLY A 1 108 ? 2.244 -4.695 -9.859 1.00 92.44 108 GLY A N 1
ATOM 820 C CA . GLY A 1 108 ? 0.869 -4.540 -9.400 1.00 92.44 108 GLY A CA 1
ATOM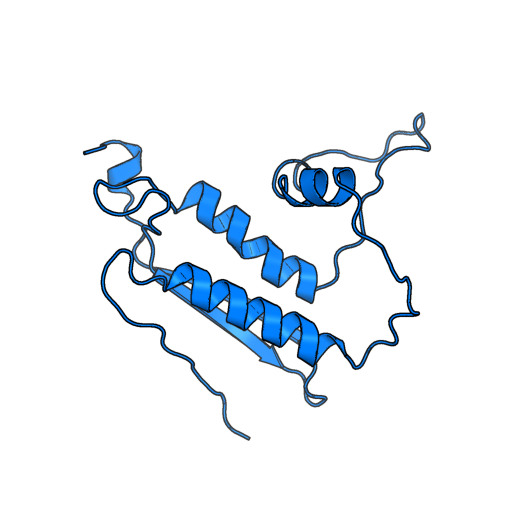 821 C C . GLY A 1 108 ? 0.772 -4.837 -7.906 1.00 92.44 108 GLY A C 1
ATOM 822 O O . GLY A 1 108 ? 1.480 -5.703 -7.396 1.00 92.44 108 GLY A O 1
ATOM 823 N N . LYS A 1 109 ? -0.106 -4.132 -7.196 1.00 93.44 109 LYS A N 1
ATOM 824 C CA . LYS A 1 109 ? -0.299 -4.292 -5.753 1.00 93.44 109 LYS A CA 1
ATOM 825 C C . LYS A 1 109 ? -1.783 -4.416 -5.440 1.00 93.44 109 LYS A C 1
ATOM 827 O O . LYS A 1 109 ? -2.553 -3.529 -5.801 1.00 93.44 109 LYS A O 1
ATOM 832 N N . PHE A 1 110 ? -2.163 -5.476 -4.738 1.00 94.56 110 PHE A N 1
ATOM 833 C CA . PHE A 1 110 ? -3.493 -5.647 -4.166 1.00 94.56 110 PHE A CA 1
ATOM 834 C C . PHE A 1 110 ? -3.384 -5.610 -2.646 1.00 94.56 110 PHE A C 1
ATOM 836 O O . PHE A 1 110 ? -2.565 -6.316 -2.063 1.00 94.56 110 PHE A O 1
ATOM 843 N N . ILE A 1 111 ? -4.173 -4.748 -2.009 1.00 94.50 111 ILE A N 1
ATOM 844 C CA . ILE A 1 111 ? -4.140 -4.547 -0.560 1.00 94.50 111 ILE A CA 1
ATOM 845 C C . ILE A 1 111 ? -5.513 -4.887 -0.020 1.00 94.50 111 ILE A C 1
ATOM 847 O O . ILE A 1 111 ? -6.504 -4.270 -0.411 1.00 94.50 111 ILE A O 1
ATOM 851 N N . ARG A 1 112 ? -5.562 -5.847 0.898 1.00 95.25 112 ARG A N 1
ATOM 852 C CA . ARG A 1 112 ? -6.765 -6.182 1.656 1.00 95.25 112 ARG A CA 1
ATOM 853 C C . ARG A 1 112 ? -6.633 -5.583 3.042 1.00 95.25 112 ARG A C 1
ATOM 855 O O . ARG A 1 112 ? -5.644 -5.843 3.714 1.00 95.25 112 ARG A O 1
ATOM 862 N N . ILE A 1 113 ? -7.617 -4.798 3.466 1.00 94.06 113 ILE A N 1
ATOM 863 C CA . ILE A 1 113 ? -7.717 -4.295 4.839 1.00 94.06 113 ILE A CA 1
ATOM 864 C C . ILE A 1 113 ? -8.876 -5.030 5.500 1.00 94.06 113 ILE A C 1
ATOM 866 O O . ILE A 1 113 ? -10.003 -4.996 5.005 1.00 94.06 113 ILE A O 1
ATOM 870 N N . HIS A 1 114 ? -8.593 -5.697 6.612 1.00 94.50 114 HIS A N 1
ATOM 871 C CA . HIS A 1 114 ? -9.578 -6.435 7.389 1.00 94.50 114 HIS A CA 1
ATOM 872 C C . HIS A 1 114 ? -10.146 -5.533 8.472 1.00 94.50 114 HIS A C 1
ATOM 874 O O . HIS A 1 114 ? -9.401 -4.991 9.290 1.00 94.50 114 HIS A O 1
ATOM 880 N N . PHE A 1 115 ? -11.468 -5.402 8.502 1.00 93.06 115 PHE A N 1
ATOM 881 C CA . PHE A 1 115 ? -12.176 -4.677 9.550 1.00 93.06 115 PHE A CA 1
ATOM 882 C C . PHE A 1 115 ? -12.830 -5.662 10.516 1.00 93.06 115 PHE A C 1
ATOM 884 O O . PHE A 1 115 ? -13.489 -6.616 10.102 1.00 93.06 115 PHE A O 1
ATOM 891 N N . GLY A 1 116 ? -12.663 -5.421 11.814 1.00 91.38 116 GLY A N 1
ATOM 892 C CA . GLY A 1 116 ? -13.369 -6.157 12.855 1.00 91.38 116 GLY A CA 1
ATOM 893 C C . GLY A 1 116 ? -14.865 -5.826 12.879 1.00 91.38 116 GLY A C 1
ATOM 894 O O . GLY A 1 116 ? -15.334 -4.874 12.253 1.00 91.38 116 GLY A O 1
ATOM 895 N N . SER A 1 117 ? -15.634 -6.571 13.673 1.00 89.81 117 SER A N 1
ATOM 896 C CA . SER A 1 117 ? -17.082 -6.357 13.842 1.00 89.81 117 SER A CA 1
ATOM 897 C C . SER A 1 117 ? -17.448 -4.946 14.330 1.00 89.81 117 SER A C 1
ATOM 899 O O . SER A 1 117 ? -18.535 -4.456 14.008 1.00 89.81 117 SER A O 1
ATOM 901 N N . SER A 1 118 ? -16.522 -4.298 15.049 1.00 88.69 118 SER A N 1
ATOM 902 C CA . SER A 1 118 ? -16.590 -2.925 15.561 1.00 88.69 118 SER A CA 1
ATOM 903 C C . SER A 1 118 ? -16.239 -1.837 14.536 1.00 88.69 118 SER A C 1
ATOM 905 O O . SER A 1 118 ? -16.312 -0.659 14.870 1.00 88.69 118 SER A O 1
ATOM 907 N N . GLY A 1 119 ? -15.837 -2.202 13.312 1.00 86.88 119 GLY A N 1
ATOM 908 C CA . GLY A 1 119 ? -15.420 -1.256 12.269 1.00 86.88 119 GLY A CA 1
ATOM 909 C C . GLY A 1 119 ? -13.979 -0.746 12.396 1.00 86.88 119 GLY A C 1
ATOM 910 O O . GLY A 1 119 ? -13.559 0.087 11.598 1.00 86.88 119 GLY A O 1
ATOM 911 N N . LYS A 1 120 ? -13.205 -1.247 13.368 1.00 89.88 120 LYS A N 1
ATOM 912 C CA . LYS A 1 120 ? -11.766 -0.959 13.503 1.00 89.88 120 LYS A CA 1
ATOM 913 C C . LYS A 1 120 ? -10.931 -1.848 12.585 1.00 89.88 120 LYS A C 1
ATOM 915 O O . LYS A 1 120 ? -11.348 -2.963 12.272 1.00 89.88 120 LYS A O 1
ATOM 920 N N . ILE A 1 121 ? -9.741 -1.387 12.202 1.00 90.50 121 ILE A N 1
ATOM 921 C CA . ILE A 1 121 ? -8.781 -2.213 11.458 1.00 90.50 121 ILE A CA 1
ATOM 922 C C . ILE A 1 121 ? -8.301 -3.350 12.366 1.00 90.50 121 ILE A C 1
ATOM 924 O O . ILE A 1 121 ? -7.830 -3.118 13.476 1.00 90.50 121 ILE A O 1
ATOM 928 N N . ALA A 1 122 ? -8.449 -4.580 11.886 1.00 91.75 122 ALA A N 1
ATOM 929 C CA . ALA A 1 122 ? -8.003 -5.798 12.553 1.00 91.75 122 ALA A CA 1
ATOM 930 C C . ALA A 1 122 ? -6.712 -6.362 11.935 1.00 91.75 122 ALA A C 1
ATOM 932 O O . ALA A 1 122 ? -5.972 -7.070 12.609 1.00 91.75 122 ALA A O 1
ATOM 933 N N . GLY A 1 123 ? -6.431 -6.046 10.668 1.00 92.06 123 GLY A N 1
ATOM 934 C CA . GLY A 1 123 ? -5.243 -6.514 9.953 1.00 92.06 123 GLY A CA 1
ATOM 935 C C . GLY A 1 123 ? -5.218 -6.045 8.502 1.00 92.06 123 GLY A C 1
ATOM 936 O O . GLY A 1 123 ? -6.173 -5.426 8.029 1.00 92.06 123 GLY A O 1
ATOM 937 N N . ALA A 1 124 ? -4.139 -6.351 7.783 1.00 93.94 124 ALA A N 1
ATOM 938 C CA . ALA A 1 124 ? -4.056 -6.130 6.344 1.00 93.94 124 ALA A CA 1
ATOM 939 C C . ALA A 1 124 ? -3.109 -7.130 5.668 1.00 93.94 124 ALA A C 1
ATOM 941 O O . ALA A 1 124 ? -2.094 -7.501 6.250 1.00 93.94 124 ALA A O 1
ATOM 942 N N . ASP A 1 125 ? -3.414 -7.488 4.420 1.00 94.75 125 ASP A N 1
ATOM 943 C CA . ASP A 1 125 ? -2.567 -8.313 3.556 1.00 94.75 125 ASP A CA 1
ATOM 944 C C . ASP A 1 125 ? -2.201 -7.551 2.287 1.00 94.75 125 ASP A C 1
ATOM 946 O O . ASP A 1 125 ? -3.007 -6.788 1.745 1.00 94.75 125 ASP A O 1
ATOM 950 N N . ILE A 1 126 ? -1.001 -7.803 1.770 1.00 93.12 126 ILE A N 1
ATOM 951 C CA . ILE A 1 126 ? -0.532 -7.243 0.506 1.00 93.12 126 ILE A CA 1
ATOM 952 C C . ILE A 1 126 ? -0.115 -8.385 -0.410 1.00 93.12 126 ILE A C 1
ATOM 954 O O . ILE A 1 126 ? 0.793 -9.147 -0.092 1.00 93.12 126 ILE A O 1
ATOM 958 N N . GLU A 1 127 ? -0.730 -8.446 -1.583 1.00 94.69 127 GLU A N 1
ATOM 959 C CA . GLU A 1 127 ? -0.314 -9.323 -2.670 1.00 94.69 127 GLU A CA 1
ATOM 960 C C . GLU A 1 127 ? 0.343 -8.491 -3.774 1.00 94.69 127 GLU A C 1
ATOM 962 O O . GLU A 1 127 ? -0.189 -7.470 -4.225 1.00 94.69 127 GLU A O 1
ATOM 967 N N . VAL A 1 128 ? 1.531 -8.922 -4.194 1.00 91.62 128 VAL A N 1
ATOM 968 C CA . VAL A 1 128 ? 2.333 -8.267 -5.230 1.00 91.62 128 VAL A CA 1
ATOM 969 C C . VAL A 1 128 ? 2.295 -9.104 -6.502 1.00 91.62 128 VAL A C 1
ATOM 971 O O . VAL A 1 128 ? 2.520 -10.310 -6.474 1.00 91.62 128 VAL A O 1
ATOM 974 N N . TYR A 1 129 ? 2.053 -8.444 -7.629 1.00 92.38 129 TYR A N 1
ATOM 975 C CA . TYR A 1 129 ? 1.866 -9.056 -8.938 1.00 92.38 129 TYR A CA 1
ATOM 976 C C . TYR A 1 129 ? 2.872 -8.507 -9.946 1.00 92.38 129 TYR A C 1
ATOM 978 O O . TYR A 1 129 ? 3.179 -7.317 -9.934 1.00 92.38 129 TYR A O 1
ATOM 986 N N . LEU A 1 130 ? 3.327 -9.362 -10.868 1.00 91.44 130 LEU A N 1
ATOM 987 C CA . LEU A 1 130 ? 4.042 -8.963 -12.091 1.00 91.44 130 LEU A CA 1
ATOM 988 C C . LEU A 1 130 ? 5.197 -7.972 -11.854 1.00 91.44 130 LEU A C 1
ATOM 990 O O . LEU A 1 130 ? 5.296 -6.949 -12.529 1.00 91.44 130 LEU A O 1
ATOM 994 N N . LEU A 1 131 ? 6.070 -8.269 -10.888 1.00 91.25 131 LEU A N 1
ATOM 995 C CA . LEU A 1 131 ? 7.291 -7.490 -10.698 1.00 91.25 131 LEU A CA 1
ATOM 996 C C . LEU A 1 131 ? 8.162 -7.587 -11.959 1.00 91.25 131 LEU A C 1
ATOM 998 O O . LEU A 1 131 ? 8.526 -8.686 -12.383 1.00 91.25 131 LEU A O 1
ATOM 1002 N N . GLU A 1 132 ? 8.536 -6.448 -12.536 1.00 91.06 132 GLU A N 1
ATOM 1003 C CA . GLU A 1 132 ? 9.410 -6.383 -13.711 1.00 91.06 132 GLU A CA 1
ATOM 1004 C C . GLU A 1 132 ? 10.871 -6.702 -13.345 1.00 91.06 132 GLU A C 1
ATOM 1006 O O . GLU A 1 132 ? 11.745 -5.836 -13.294 1.00 91.06 132 GLU A O 1
ATOM 1011 N N . LYS A 1 133 ? 11.152 -7.987 -13.111 1.00 88.50 133 LYS A N 1
ATOM 1012 C CA . LYS A 1 133 ? 12.477 -8.484 -12.707 1.00 88.50 133 LYS A CA 1
ATOM 1013 C C . LYS A 1 133 ? 13.595 -8.130 -13.694 1.00 88.50 133 LYS A C 1
ATOM 1015 O O . LYS A 1 133 ? 14.744 -8.020 -13.283 1.00 88.50 133 LYS A O 1
ATOM 1020 N N . ALA A 1 134 ? 13.274 -7.914 -14.972 1.00 88.56 134 ALA A N 1
ATOM 1021 C CA . ALA A 1 134 ? 14.252 -7.541 -15.996 1.00 88.56 134 ALA A CA 1
ATOM 1022 C C . ALA A 1 134 ? 15.036 -6.261 -15.641 1.00 88.56 134 ALA A C 1
ATOM 1024 O O . ALA A 1 134 ? 16.215 -6.163 -15.974 1.00 88.56 134 ALA A O 1
ATOM 1025 N N . ARG A 1 135 ? 14.434 -5.321 -14.891 1.00 85.44 135 ARG A N 1
ATOM 1026 C CA . ARG A 1 135 ? 15.113 -4.078 -14.480 1.00 85.44 135 ARG A CA 1
ATOM 1027 C C . ARG A 1 135 ? 16.278 -4.258 -13.517 1.00 85.44 135 ARG A C 1
ATOM 1029 O O . ARG A 1 135 ? 17.081 -3.343 -13.365 1.00 85.44 135 ARG A O 1
ATOM 1036 N N . VAL A 1 136 ? 16.381 -5.426 -12.888 1.00 86.12 136 VAL A N 1
ATOM 1037 C CA . VAL A 1 136 ? 17.501 -5.751 -11.999 1.00 86.12 136 VAL A CA 1
ATOM 1038 C C . VAL A 1 136 ? 18.815 -5.810 -12.779 1.00 86.12 136 VAL A C 1
ATOM 1040 O O . VAL A 1 136 ? 19.848 -5.400 -12.263 1.00 86.12 136 VAL A O 1
ATOM 1043 N N . ILE A 1 137 ? 18.774 -6.287 -14.026 1.00 88.94 137 ILE A N 1
ATOM 1044 C CA . ILE A 1 137 ? 19.966 -6.491 -14.863 1.00 88.94 137 ILE A CA 1
ATOM 1045 C C . ILE A 1 137 ? 20.048 -5.527 -16.052 1.00 88.94 137 ILE A C 1
ATOM 1047 O O . ILE A 1 137 ? 21.082 -5.467 -16.709 1.00 88.94 137 ILE A O 1
ATOM 1051 N N . PHE A 1 138 ? 18.975 -4.789 -16.351 1.00 85.69 138 PHE A N 1
ATOM 1052 C CA . PHE A 1 138 ? 18.894 -3.951 -17.545 1.00 85.69 138 PHE A CA 1
ATOM 1053 C C . PHE A 1 138 ? 18.086 -2.670 -17.308 1.00 85.69 138 PHE A C 1
ATOM 1055 O O . PHE A 1 138 ? 16.961 -2.718 -16.816 1.00 85.69 138 PHE A O 1
ATOM 1062 N N . GLN A 1 139 ? 18.631 -1.514 -17.690 1.00 80.31 139 GLN A N 1
ATOM 1063 C CA . GLN A 1 139 ? 17.963 -0.215 -17.563 1.00 80.31 139 GLN A CA 1
ATOM 1064 C C . GLN A 1 139 ? 17.948 0.510 -18.913 1.00 80.31 139 GLN A C 1
ATOM 1066 O O . GLN A 1 139 ? 18.938 0.483 -19.640 1.00 80.31 139 GLN A O 1
ATOM 1071 N N . VAL A 1 140 ? 16.812 1.145 -19.222 1.00 66.69 140 VAL A N 1
ATOM 1072 C CA . VAL A 1 140 ? 16.574 2.008 -20.395 1.00 66.69 140 VAL A CA 1
ATOM 1073 C C . VAL A 1 140 ? 16.100 3.363 -19.909 1.00 66.69 140 VAL A C 1
ATOM 1075 O O . VAL A 1 140 ? 15.249 3.359 -18.980 1.00 66.69 140 VAL A O 1
#

Secondary structure (DSSP, 8-state):
----------STTSSHHHHHHHHHHHHHHHHHTTS----------HHHHHHHT-TTTTTS-----TT-TT--------HHHHHHHHHHHHHHHHEE--SS-TTEE-SEEEEEEEEPTTSSEEEEEEEEE---GGGGT---

Sequence (140 aa):
RENQSMLITGESGAGKTENTKKVIQYFALVAAAGAKKEDAKKTMTLEDQIVSANPVLEAYGNAKTTRNNNSSRFKTMTLEDQIVQSNPVLEAFGNAKTSRNNNSSRFGKFIRIHFGSSGKIAGADIEVYLLEKARVIFQV

pLDDT: mean 76.26, std 19.52, range [35.5, 95.88]

Radius of gyration: 18.12 Å; chains: 1; bounding box: 48×30×49 Å

Foldseek 3Di:
DDDDDDDQDDDWPPCSLVVVLVVLLVQLVVLVVPDPDDDPVDPQDVVNVVVVVCLPVLVDDDDDDPPDPPPDPPDPADQSSVVSSVSVVQQVVAFDCDPNDHRTGQWDKDKDFDADPVRHTPHMDIDIGRRPCVVVPDDD

InterPro domains:
  IPR001609 Myosin head, motor domain-like [PF00063] (1-74)
  IPR001609 Myosin head, motor domain-like [PF00063] (77-139)
  IPR001609 Myosin head, motor domain-like [PR00193] (3-28)
  IPR001609 Myosin head, motor domain-like [PR00193] (88-115)
  IPR001609 Myosin head, motor domain-like [PS51456] (1-140)
  IPR027417 P-loop containing nucleoside triphosphate hydrolase [SSF52540] (1-74)
  IPR027417 P-loop containing nucleoside triphosphate hydrolase [SSF52540] (76-139)
  IPR036961 Kinesin motor domain superfamily [G3DSA:3.40.850.10] (1-76)
  IPR036961 Kinesin motor domain superfamily [G3DSA:3.40.850.10] (77-140)

Organism: NCBI:txid433720